Protein AF-A0A2D7BTD5-F1 (afdb_monomer_lite)

Radius of gyration: 12.75 Å; chains: 1; bounding box: 32×29×32 Å

Secondary structure (DSSP, 8-state):
-----SSEEEEEETTEEEEEE--S-TTTTT--S-EEEEEEESS-TTSEEEEEEE-GGGSSTT-EEEEE-TT-S-GGGEEEEE-TTSTT--EEE--

Sequence (95 aa):
MDDISADFTVSRGDGVTRFKSNFQNPQEQKIYTNVAIYVTDSKNPSQLLERIELPLADIGWNRTVEVQTPNIEDLTQCGLLCRESNTDLTFDYAE

Structure (mmCIF, N/CA/C/O backbone):
data_AF-A0A2D7BTD5-F1
#
_entry.id   AF-A0A2D7BTD5-F1
#
loop_
_atom_site.group_PDB
_atom_site.id
_atom_site.type_symbol
_atom_site.label_atom_id
_atom_site.label_alt_id
_atom_site.label_comp_id
_atom_site.label_asym_id
_atom_site.label_entity_id
_atom_site.label_seq_id
_atom_site.pdbx_PDB_ins_code
_atom_site.Cartn_x
_atom_site.Cartn_y
_atom_site.Cartn_z
_atom_site.occupancy
_atom_site.B_iso_or_equiv
_atom_site.auth_seq_id
_atom_site.auth_comp_id
_atom_site.auth_asym_id
_atom_site.auth_atom_id
_atom_site.pdbx_PDB_model_num
ATOM 1 N N . MET A 1 1 ? -0.649 21.126 -12.247 1.00 41.97 1 MET A N 1
ATOM 2 C CA . MET A 1 1 ? -0.185 19.753 -12.505 1.00 41.97 1 MET A CA 1
ATOM 3 C C . MET A 1 1 ? 0.189 19.268 -11.133 1.00 41.97 1 MET A C 1
ATOM 5 O O . MET A 1 1 ? 1.233 19.677 -10.649 1.00 41.97 1 MET A O 1
ATOM 9 N N . ASP A 1 2 ? -0.756 18.643 -10.438 1.00 45.53 2 ASP A N 1
ATOM 10 C CA . ASP A 1 2 ? -0.523 18.167 -9.079 1.00 45.53 2 ASP A CA 1
ATOM 11 C C . ASP A 1 2 ? 0.616 17.154 -9.132 1.00 45.53 2 ASP A C 1
ATOM 13 O O . ASP A 1 2 ? 0.521 16.136 -9.824 1.00 45.53 2 ASP A O 1
ATOM 17 N N . ASP A 1 3 ? 1.733 17.503 -8.497 1.00 51.47 3 ASP A N 1
ATOM 18 C CA . ASP A 1 3 ? 2.804 16.559 -8.217 1.00 51.47 3 ASP A CA 1
ATOM 19 C C . ASP A 1 3 ? 2.183 15.468 -7.350 1.00 51.47 3 ASP A C 1
ATOM 21 O O . ASP A 1 3 ? 1.841 15.705 -6.191 1.00 51.47 3 ASP A O 1
ATOM 25 N N . ILE A 1 4 ? 1.986 14.282 -7.924 1.00 59.97 4 ILE A N 1
ATOM 26 C CA . ILE A 1 4 ? 1.580 13.122 -7.140 1.00 59.97 4 ILE A CA 1
ATOM 27 C C . ILE A 1 4 ? 2.782 12.776 -6.264 1.00 59.97 4 ILE A C 1
ATOM 29 O O . ILE A 1 4 ? 3.731 12.144 -6.722 1.00 59.97 4 ILE A O 1
ATOM 33 N N . SER A 1 5 ? 2.772 13.256 -5.021 1.00 76.50 5 SER A N 1
ATOM 34 C CA . SER A 1 5 ? 3.898 13.106 -4.098 1.00 76.50 5 SER A CA 1
ATOM 35 C C . SER A 1 5 ? 3.958 11.731 -3.437 1.00 76.50 5 SER A C 1
ATOM 37 O O . SER A 1 5 ? 4.941 11.440 -2.764 1.00 76.50 5 SER A O 1
ATOM 39 N N . ALA A 1 6 ? 2.909 10.915 -3.584 1.00 89.06 6 ALA A N 1
ATOM 40 C CA . ALA A 1 6 ? 2.812 9.606 -2.953 1.00 89.06 6 ALA A CA 1
ATOM 41 C C . ALA A 1 6 ? 3.210 8.458 -3.889 1.00 89.06 6 ALA A C 1
ATOM 43 O O . ALA A 1 6 ? 2.879 8.474 -5.075 1.00 89.06 6 ALA A O 1
ATOM 44 N N . ASP A 1 7 ? 3.830 7.413 -3.340 1.00 91.56 7 ASP A N 1
ATOM 45 C CA . ASP A 1 7 ? 4.249 6.214 -4.080 1.00 91.56 7 ASP A CA 1
ATOM 46 C C . ASP A 1 7 ? 3.065 5.429 -4.642 1.00 91.56 7 ASP A C 1
ATOM 48 O O . ASP A 1 7 ? 3.135 4.881 -5.748 1.00 91.56 7 ASP A O 1
ATOM 52 N N . PHE A 1 8 ? 1.967 5.389 -3.888 1.00 92.31 8 PHE A N 1
ATOM 53 C CA . PHE A 1 8 ? 0.726 4.752 -4.297 1.00 92.31 8 PHE A CA 1
ATOM 54 C C . PHE A 1 8 ? -0.457 5.706 -4.180 1.00 92.31 8 PHE A C 1
ATOM 56 O O . PHE A 1 8 ? -0.640 6.376 -3.166 1.00 92.31 8 PHE A O 1
ATOM 63 N N . THR A 1 9 ? -1.316 5.688 -5.195 1.00 93.25 9 THR A N 1
ATOM 64 C CA . THR A 1 9 ? -2.659 6.259 -5.115 1.00 93.25 9 THR A CA 1
ATOM 65 C C . THR A 1 9 ? -3.655 5.145 -4.825 1.00 93.25 9 THR A C 1
ATOM 67 O O . THR A 1 9 ? -3.723 4.152 -5.556 1.00 93.25 9 THR A O 1
ATOM 70 N N . VAL A 1 10 ? -4.434 5.315 -3.765 1.00 91.62 10 VAL A N 1
ATOM 71 C CA . VAL A 1 10 ? -5.465 4.384 -3.318 1.00 91.62 10 VAL A CA 1
ATOM 72 C C . VAL A 1 10 ? -6.828 4.931 -3.724 1.00 91.62 10 VAL A C 1
ATOM 74 O O . VAL A 1 10 ? -7.133 6.094 -3.482 1.00 91.62 10 VAL A O 1
ATOM 77 N N . SER A 1 11 ? -7.658 4.098 -4.342 1.00 90.25 11 SER A N 1
ATOM 78 C CA . SER A 1 11 ? -9.055 4.432 -4.652 1.00 90.25 11 SER A CA 1
ATOM 79 C C . SER A 1 11 ? -9.960 3.243 -4.354 1.00 90.25 11 SER A C 1
ATOM 81 O O . SER A 1 11 ? -9.517 2.089 -4.373 1.00 90.25 11 SER A O 1
ATOM 83 N N . ARG A 1 12 ? -11.237 3.505 -4.068 1.00 84.38 12 ARG A N 1
ATOM 84 C CA . ARG A 1 12 ? -12.237 2.463 -3.819 1.00 84.38 12 ARG A CA 1
ATOM 85 C C . ARG A 1 12 ? -13.458 2.693 -4.698 1.00 84.38 12 ARG A C 1
ATOM 87 O O . ARG A 1 12 ? -13.974 3.797 -4.772 1.00 84.38 12 ARG A O 1
ATOM 94 N N . GLY A 1 13 ? -13.941 1.630 -5.331 1.00 80.50 13 GLY A N 1
ATOM 95 C CA . GLY A 1 13 ? -15.200 1.637 -6.072 1.00 80.50 13 GLY A CA 1
ATOM 96 C C . GLY A 1 13 ? -15.752 0.223 -6.172 1.00 80.50 13 GLY A C 1
ATOM 97 O O . GLY A 1 13 ? -14.977 -0.723 -6.299 1.00 80.50 13 GLY A O 1
ATOM 98 N N . ASP A 1 14 ? -17.073 0.073 -6.068 1.00 80.44 14 ASP A N 1
ATOM 99 C CA . ASP A 1 14 ? -17.775 -1.216 -6.192 1.00 80.44 14 ASP A CA 1
ATOM 100 C C . ASP A 1 14 ? -17.267 -2.317 -5.235 1.00 80.44 14 ASP A C 1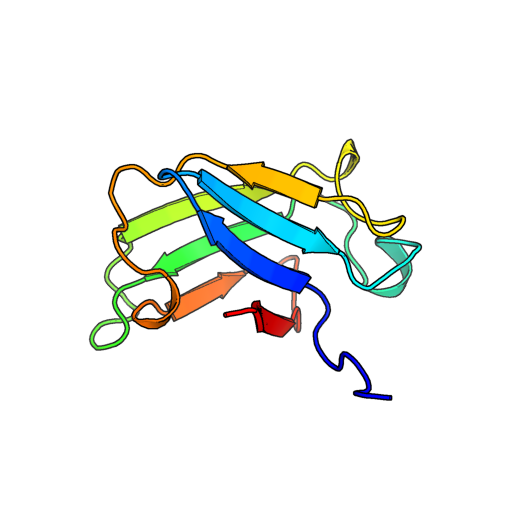
ATOM 102 O O . ASP A 1 14 ? -17.239 -3.498 -5.570 1.00 80.44 14 ASP A O 1
ATOM 106 N N . GLY A 1 15 ? -16.824 -1.931 -4.031 1.00 77.31 15 GLY A N 1
ATOM 107 C CA . GLY A 1 15 ? -16.281 -2.863 -3.031 1.00 77.31 15 GLY A CA 1
ATOM 108 C C . GLY A 1 15 ? -14.860 -3.364 -3.320 1.00 77.31 15 GLY A C 1
ATOM 109 O O . GLY A 1 15 ? -14.350 -4.210 -2.588 1.00 77.31 15 GLY A O 1
ATOM 110 N N . VAL A 1 16 ? -14.205 -2.830 -4.353 1.00 87.19 16 VAL A N 1
ATOM 111 C CA . VAL A 1 16 ? -12.826 -3.154 -4.724 1.00 87.19 16 VAL A CA 1
ATOM 112 C C . VAL A 1 16 ? -11.914 -1.988 -4.360 1.00 87.19 16 VAL A C 1
ATOM 114 O O . VAL A 1 16 ? -12.196 -0.832 -4.684 1.00 87.19 16 VAL A O 1
ATOM 117 N N . THR A 1 17 ? -10.803 -2.288 -3.690 1.00 89.88 17 THR A N 1
ATOM 118 C CA . THR A 1 17 ? -9.726 -1.326 -3.450 1.00 89.88 17 THR A CA 1
ATOM 119 C C . THR A 1 17 ? -8.685 -1.445 -4.550 1.00 89.88 17 THR A C 1
ATOM 121 O O . THR A 1 17 ? -8.264 -2.544 -4.902 1.00 89.88 17 THR A O 1
ATOM 124 N N . ARG A 1 18 ? -8.238 -0.309 -5.075 1.00 92.81 18 ARG A N 1
ATOM 125 C CA . ARG A 1 18 ? -7.234 -0.226 -6.130 1.00 92.81 18 ARG A CA 1
ATOM 126 C C . ARG A 1 18 ? -6.014 0.523 -5.624 1.00 92.81 18 ARG A C 1
ATOM 128 O O . ARG A 1 18 ? -6.140 1.661 -5.182 1.00 92.81 18 ARG A O 1
ATOM 135 N N . PHE A 1 19 ? -4.849 -0.101 -5.741 1.00 93.62 19 PHE A N 1
ATOM 136 C CA . PHE A 1 19 ? -3.549 0.504 -5.465 1.00 93.62 19 PHE A CA 1
ATOM 137 C C . PHE A 1 19 ? -2.848 0.768 -6.791 1.00 93.62 19 PHE A C 1
ATOM 139 O O . PHE A 1 19 ? -2.381 -0.162 -7.448 1.00 93.62 19 PHE A O 1
ATOM 146 N N . LYS A 1 20 ? -2.793 2.030 -7.209 1.00 94.94 20 LYS A N 1
ATOM 147 C CA . LYS A 1 20 ? -2.049 2.457 -8.394 1.00 94.94 20 LYS A CA 1
ATOM 148 C C . LYS A 1 20 ? -0.644 2.874 -7.981 1.00 94.94 20 LYS A C 1
ATOM 150 O O . LYS A 1 20 ? -0.500 3.759 -7.147 1.00 94.94 20 LYS A O 1
ATOM 155 N N . SER A 1 21 ? 0.381 2.274 -8.576 1.00 94.06 21 SER A N 1
ATOM 156 C CA . SER A 1 21 ? 1.758 2.754 -8.425 1.00 94.06 21 SER A CA 1
ATOM 157 C C . SER A 1 21 ? 1.935 4.087 -9.154 1.00 94.06 21 SER A C 1
ATOM 159 O O . SER A 1 21 ? 1.508 4.220 -10.297 1.00 94.06 21 SER A O 1
ATOM 161 N N . ASN A 1 22 ? 2.605 5.051 -8.530 1.00 93.62 22 ASN A N 1
ATOM 162 C CA . ASN A 1 22 ? 2.968 6.334 -9.147 1.00 93.62 22 ASN A CA 1
ATOM 163 C C . ASN A 1 22 ? 4.447 6.389 -9.563 1.00 93.62 22 ASN A C 1
ATOM 165 O O . ASN A 1 22 ? 4.979 7.441 -9.903 1.00 93.62 22 ASN A O 1
ATOM 169 N N . PHE A 1 23 ? 5.110 5.234 -9.561 1.00 91.62 23 PHE A N 1
ATOM 170 C CA . PHE A 1 23 ? 6.502 5.050 -9.953 1.00 91.62 23 PHE A CA 1
ATOM 171 C C . PHE A 1 23 ? 6.623 4.044 -11.107 1.00 91.62 23 PHE A C 1
ATOM 173 O O . PHE A 1 23 ? 5.764 3.179 -11.315 1.00 91.62 23 PHE A O 1
ATOM 180 N N . GLN A 1 24 ? 7.718 4.146 -11.867 1.00 92.81 24 GLN A N 1
ATOM 181 C CA . GLN A 1 24 ? 8.010 3.230 -12.973 1.00 92.81 24 GLN A CA 1
ATOM 182 C C . GLN A 1 24 ? 8.676 1.948 -12.486 1.00 92.81 24 GLN A C 1
ATOM 184 O O . GLN A 1 24 ? 8.222 0.858 -12.818 1.00 92.81 24 GLN A O 1
ATOM 189 N N . ASN A 1 25 ? 9.738 2.061 -11.694 1.00 91.75 25 ASN A N 1
ATOM 190 C CA . ASN A 1 25 ? 10.507 0.906 -11.263 1.00 91.75 25 ASN A CA 1
ATOM 191 C C . ASN A 1 25 ? 10.360 0.705 -9.745 1.00 91.75 25 ASN A C 1
ATOM 193 O O . ASN A 1 25 ? 10.779 1.577 -8.986 1.00 91.75 25 ASN A O 1
ATOM 197 N N . PRO A 1 26 ? 9.828 -0.440 -9.274 1.00 90.88 26 PRO A N 1
ATOM 198 C CA . PRO A 1 26 ? 9.726 -0.737 -7.842 1.00 90.88 26 PRO A CA 1
ATOM 199 C C . PRO A 1 26 ? 11.060 -0.622 -7.091 1.00 90.88 26 PRO A C 1
ATOM 201 O O . PRO A 1 26 ? 11.086 -0.243 -5.923 1.00 90.88 26 PRO A O 1
ATOM 204 N N . GLN A 1 27 ? 12.184 -0.887 -7.763 1.00 89.88 27 GLN A N 1
ATOM 205 C CA . GLN A 1 27 ? 13.512 -0.819 -7.152 1.00 89.88 27 GLN A CA 1
ATOM 206 C C . GLN A 1 27 ? 13.959 0.615 -6.836 1.00 89.88 27 GLN A C 1
ATOM 208 O O . GLN A 1 27 ? 14.718 0.808 -5.888 1.00 89.88 27 GLN A O 1
ATOM 213 N N . GLU A 1 28 ? 13.470 1.621 -7.571 1.00 87.94 28 GLU A N 1
ATOM 214 C CA . GLU A 1 28 ? 13.728 3.038 -7.257 1.00 87.94 28 GLU A CA 1
ATOM 215 C C . GLU A 1 28 ? 13.101 3.417 -5.911 1.00 87.94 28 GLU A C 1
ATOM 217 O O . GLU A 1 28 ? 13.700 4.165 -5.143 1.00 87.94 28 GLU A O 1
ATOM 222 N N . GLN A 1 29 ? 11.967 2.789 -5.584 1.00 86.75 29 GLN A N 1
ATOM 223 C CA . GLN A 1 29 ? 11.291 2.896 -4.289 1.00 86.75 29 GLN A CA 1
ATOM 224 C C . GLN A 1 29 ? 11.754 1.847 -3.271 1.00 86.75 29 GLN A C 1
ATOM 226 O O . GLN A 1 29 ? 11.111 1.631 -2.248 1.00 86.75 29 GLN A O 1
ATOM 231 N N . LYS A 1 30 ? 12.877 1.165 -3.541 1.00 88.44 30 LYS A N 1
ATOM 232 C CA . LYS A 1 30 ? 13.445 0.109 -2.684 1.00 88.44 30 LYS A CA 1
ATOM 233 C C . LYS A 1 30 ? 12.467 -1.040 -2.390 1.00 88.44 30 LYS A C 1
ATOM 235 O O . LYS A 1 30 ? 12.586 -1.716 -1.370 1.00 88.44 30 LYS A O 1
ATOM 240 N N . ILE A 1 31 ? 11.531 -1.305 -3.299 1.00 89.50 31 ILE A N 1
ATOM 241 C CA . ILE A 1 31 ? 10.591 -2.417 -3.194 1.00 89.50 31 ILE A CA 1
ATOM 242 C C . ILE A 1 31 ? 11.186 -3.632 -3.912 1.00 89.50 31 ILE A C 1
ATOM 244 O O . ILE A 1 31 ? 11.198 -3.716 -5.139 1.00 89.50 31 ILE A O 1
ATOM 248 N N . TYR A 1 32 ? 11.689 -4.586 -3.128 1.00 89.06 32 TYR A N 1
ATOM 249 C CA . TYR A 1 32 ? 12.339 -5.808 -3.633 1.00 89.06 32 TYR A CA 1
ATOM 250 C C . TYR A 1 32 ? 11.521 -7.079 -3.400 1.00 89.06 32 TYR A C 1
ATOM 252 O O . TYR A 1 32 ? 11.920 -8.165 -3.818 1.00 89.06 32 TYR A O 1
ATOM 260 N N . THR A 1 33 ? 10.392 -6.961 -2.703 1.00 91.19 33 THR A N 1
ATOM 261 C CA . THR A 1 33 ? 9.491 -8.069 -2.371 1.00 91.19 33 THR A CA 1
ATOM 262 C C . THR A 1 33 ? 8.044 -7.590 -2.446 1.00 91.19 33 THR A C 1
ATOM 264 O O . THR A 1 33 ? 7.796 -6.409 -2.694 1.00 91.19 33 THR A O 1
ATOM 267 N N . ASN A 1 34 ? 7.087 -8.496 -2.247 1.00 92.00 34 ASN A N 1
ATOM 268 C CA . ASN A 1 34 ? 5.679 -8.125 -2.148 1.00 92.00 34 ASN A CA 1
ATOM 269 C C . ASN A 1 34 ? 5.475 -7.046 -1.075 1.00 92.00 34 ASN A C 1
ATOM 271 O O . ASN A 1 34 ? 6.090 -7.085 -0.005 1.00 92.00 34 ASN A O 1
ATOM 275 N N . VAL A 1 35 ? 4.584 -6.095 -1.344 1.00 91.06 35 VAL A N 1
ATOM 276 C CA . VAL A 1 35 ? 4.224 -5.060 -0.375 1.00 91.06 35 VAL A CA 1
ATOM 277 C C . VAL A 1 35 ? 3.116 -5.596 0.513 1.00 91.06 35 VAL A C 1
ATOM 279 O O . VAL A 1 35 ? 1.972 -5.719 0.086 1.00 91.06 35 VAL A O 1
ATOM 282 N N . ALA A 1 36 ? 3.460 -5.930 1.754 1.00 91.25 36 ALA A N 1
ATOM 283 C CA . ALA A 1 36 ? 2.477 -6.258 2.775 1.00 91.25 36 ALA A CA 1
ATOM 284 C C . ALA A 1 36 ? 2.030 -4.975 3.485 1.00 91.25 36 ALA A C 1
ATOM 286 O O . ALA A 1 36 ? 2.847 -4.307 4.125 1.00 91.25 36 ALA A O 1
ATOM 287 N N . ILE A 1 37 ? 0.738 -4.672 3.373 1.00 91.38 37 ILE A N 1
ATOM 288 C CA . ILE A 1 37 ? 0.072 -3.532 4.000 1.00 91.38 37 ILE A CA 1
ATOM 289 C C . ILE A 1 37 ? -0.848 -4.071 5.094 1.00 91.38 37 ILE A C 1
ATOM 291 O O . ILE A 1 37 ? -1.710 -4.918 4.855 1.00 91.38 37 ILE A O 1
ATOM 295 N N . TYR A 1 38 ? -0.658 -3.580 6.307 1.00 91.25 38 TYR A N 1
ATOM 296 C CA . TYR A 1 38 ? -1.490 -3.850 7.464 1.00 91.25 38 TYR A CA 1
ATOM 297 C C . TYR A 1 38 ? -2.464 -2.692 7.631 1.00 91.25 38 TYR A C 1
ATOM 299 O O . TYR A 1 38 ? -2.050 -1.559 7.881 1.00 91.25 38 TYR A O 1
ATOM 307 N N . VAL A 1 39 ? -3.749 -2.988 7.480 1.00 90.88 39 VAL A N 1
ATOM 308 C CA . VAL A 1 39 ? -4.833 -2.039 7.712 1.00 90.88 39 VAL A CA 1
ATOM 309 C C . VAL A 1 39 ? -5.200 -2.113 9.186 1.00 90.88 39 VAL A C 1
ATOM 311 O O . VAL A 1 39 ? -5.584 -3.177 9.678 1.00 90.88 39 VAL A O 1
ATOM 314 N N . THR A 1 40 ? -5.051 -1.006 9.902 1.00 92.19 40 THR A N 1
ATOM 315 C CA . THR A 1 40 ? -5.291 -0.920 11.346 1.00 92.19 40 THR A CA 1
ATOM 316 C C . THR A 1 40 ? -6.383 0.086 11.675 1.00 92.19 40 THR A C 1
ATOM 318 O O . THR A 1 40 ? -6.709 0.965 10.875 1.00 92.19 40 THR A O 1
ATOM 321 N N . ASP A 1 41 ? -6.968 -0.039 12.864 1.00 89.25 41 ASP A N 1
ATOM 322 C CA . ASP A 1 41 ? -7.894 0.971 13.371 1.00 89.25 41 ASP A CA 1
ATOM 323 C C . ASP A 1 41 ? -7.143 2.295 13.613 1.00 89.25 41 ASP A C 1
ATOM 325 O O . ASP A 1 41 ? -6.086 2.321 14.248 1.00 89.25 41 ASP A O 1
ATOM 329 N N . SER A 1 42 ? -7.682 3.410 13.111 1.00 87.06 42 SER A N 1
ATOM 330 C CA . SER A 1 42 ? -7.035 4.728 13.222 1.00 87.06 42 SER A CA 1
ATOM 331 C C . SER A 1 42 ? -6.930 5.245 14.660 1.00 87.06 42 SER A C 1
ATOM 333 O O . SER A 1 42 ? -6.058 6.062 14.957 1.00 87.06 42 SER A O 1
ATOM 335 N N . LYS A 1 43 ? -7.789 4.775 15.570 1.00 89.25 43 LYS A N 1
ATOM 336 C CA . LYS A 1 43 ? -7.769 5.122 16.999 1.00 89.25 43 LYS A CA 1
ATOM 337 C C . LYS A 1 43 ? -6.971 4.110 17.818 1.00 89.25 43 LYS A C 1
ATOM 339 O O . LYS A 1 43 ? -6.503 4.448 18.905 1.00 89.25 43 LYS A O 1
ATOM 344 N N . ASN A 1 44 ? -6.808 2.888 17.315 1.00 87.94 44 ASN A N 1
ATOM 345 C CA . ASN A 1 44 ? -6.047 1.822 17.950 1.00 87.94 44 ASN A CA 1
ATOM 346 C C . ASN A 1 44 ? -5.136 1.097 16.937 1.00 87.94 44 ASN A C 1
ATOM 348 O O . ASN A 1 44 ? -5.502 0.036 16.430 1.00 87.94 44 ASN A O 1
ATOM 352 N N . PRO A 1 45 ? -3.906 1.587 16.698 1.00 85.31 45 PRO A N 1
ATOM 353 C CA . PRO A 1 45 ? -2.997 1.002 15.708 1.00 85.31 45 PRO A CA 1
ATOM 354 C C . PRO A 1 45 ? -2.530 -0.425 16.050 1.00 85.31 45 PRO A C 1
ATOM 356 O O . PRO A 1 45 ? -1.971 -1.105 15.193 1.00 85.31 45 PRO A O 1
ATOM 359 N N . SER A 1 46 ? -2.760 -0.899 17.280 1.00 89.19 46 SER A N 1
ATOM 360 C CA . SER A 1 46 ? -2.503 -2.291 17.680 1.00 89.19 46 SER A CA 1
ATOM 361 C C . SER A 1 46 ? -3.599 -3.256 17.218 1.00 89.19 46 SER A C 1
ATOM 363 O O . SER A 1 46 ? -3.414 -4.472 17.273 1.00 89.19 46 SER A O 1
ATOM 365 N N . GLN A 1 47 ? -4.754 -2.740 16.794 1.00 91.38 47 GLN A N 1
ATOM 366 C CA . GLN A 1 47 ? -5.845 -3.532 16.249 1.00 91.38 47 GLN A CA 1
ATOM 367 C C . GLN A 1 47 ? -5.676 -3.661 14.735 1.00 91.38 47 GLN A C 1
ATOM 369 O O . GLN A 1 47 ? -5.913 -2.717 13.984 1.00 91.38 47 GLN A O 1
ATOM 374 N N . LEU A 1 48 ? -5.287 -4.857 14.295 1.00 91.56 48 LEU A N 1
ATOM 375 C CA . LEU A 1 48 ? -5.256 -5.220 12.883 1.00 91.56 48 LEU A CA 1
ATOM 376 C C . LEU A 1 48 ? -6.680 -5.516 12.398 1.00 91.56 48 LEU A C 1
ATOM 378 O O . LEU A 1 48 ? -7.348 -6.389 12.951 1.00 91.56 48 LEU A O 1
ATOM 382 N N . LEU A 1 49 ? -7.122 -4.803 11.366 1.00 91.25 49 LEU A N 1
ATOM 383 C CA . LEU A 1 49 ? -8.415 -5.011 10.717 1.00 91.25 49 LEU A CA 1
ATOM 384 C C . LEU A 1 49 ? -8.281 -5.979 9.542 1.00 91.25 49 LEU A C 1
ATOM 386 O O . LEU A 1 49 ? -9.047 -6.931 9.426 1.00 91.25 49 LEU A O 1
ATOM 390 N N . GLU A 1 50 ? -7.280 -5.761 8.687 1.00 90.50 50 GLU A N 1
ATOM 391 C CA . GLU A 1 50 ? -7.062 -6.570 7.490 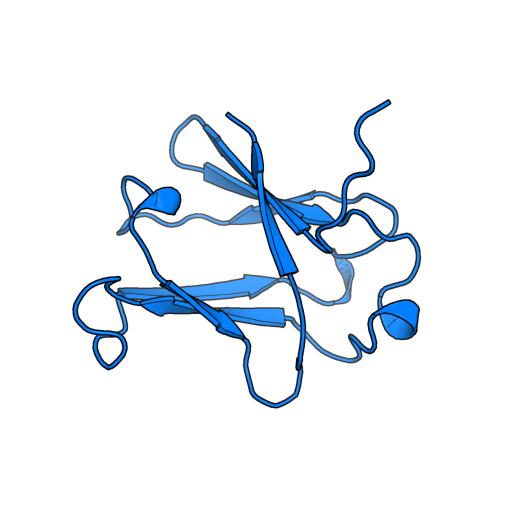1.00 90.50 50 GLU A CA 1
ATOM 392 C C . GLU A 1 50 ? -5.589 -6.532 7.062 1.00 90.50 50 GLU A C 1
ATOM 394 O O . GLU A 1 50 ? -4.852 -5.595 7.374 1.00 90.50 50 GLU A O 1
ATOM 399 N N . ARG A 1 51 ? -5.141 -7.560 6.336 1.00 91.44 51 ARG A N 1
ATOM 400 C CA . ARG A 1 51 ? -3.826 -7.577 5.687 1.00 91.44 51 ARG A CA 1
ATOM 401 C C . ARG A 1 51 ? -4.019 -7.651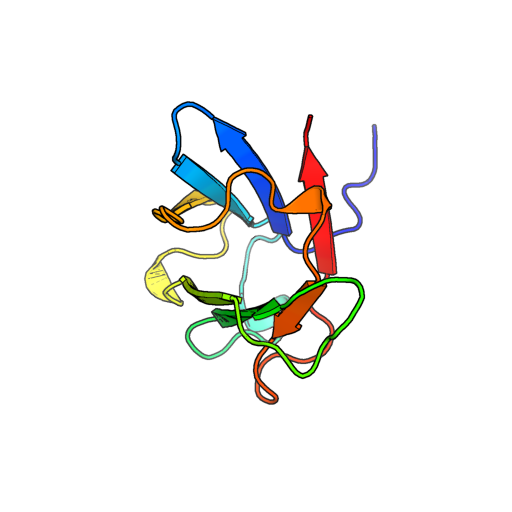 4.180 1.00 91.44 51 ARG A C 1
ATOM 403 O O . ARG A 1 51 ? -4.639 -8.583 3.681 1.00 91.44 51 ARG A O 1
ATOM 410 N N . ILE A 1 52 ? -3.414 -6.705 3.479 1.00 91.19 52 ILE A N 1
ATOM 411 C CA . ILE A 1 52 ? -3.373 -6.624 2.024 1.00 91.19 52 ILE A CA 1
ATOM 412 C C . ILE A 1 52 ? -1.958 -6.983 1.572 1.00 91.19 52 ILE A C 1
ATOM 414 O O . ILE A 1 52 ? -0.972 -6.613 2.212 1.00 91.19 52 ILE A O 1
ATOM 418 N N . GLU A 1 53 ? -1.843 -7.711 0.468 1.00 92.25 53 GLU A N 1
ATOM 419 C CA . GLU A 1 53 ? -0.555 -8.025 -0.142 1.00 92.25 53 GLU A CA 1
ATOM 420 C C . GLU A 1 53 ? -0.575 -7.623 -1.613 1.00 92.25 53 GLU A C 1
ATOM 422 O O . GLU A 1 53 ? -1.409 -8.104 -2.376 1.00 92.25 53 GLU A O 1
ATOM 427 N N . LEU A 1 54 ? 0.336 -6.728 -1.998 1.00 92.81 54 LEU A N 1
ATOM 428 C CA . LEU A 1 54 ? 0.546 -6.330 -3.385 1.00 92.81 54 LEU A CA 1
ATOM 429 C C . LEU A 1 54 ? 1.724 -7.138 -3.947 1.00 92.81 54 LEU A C 1
ATOM 431 O O . LEU A 1 54 ? 2.854 -6.972 -3.466 1.00 92.81 54 LEU A O 1
ATOM 435 N N . PRO A 1 55 ? 1.502 -8.018 -4.937 1.00 93.31 55 PRO A N 1
ATOM 436 C CA . PRO A 1 55 ? 2.580 -8.798 -5.527 1.00 93.31 55 PRO A CA 1
ATOM 437 C C . PRO A 1 55 ? 3.608 -7.899 -6.220 1.00 93.31 55 PRO A C 1
ATOM 439 O O . PRO A 1 55 ? 3.241 -7.001 -6.976 1.00 93.31 55 PRO A O 1
ATOM 442 N N . LEU A 1 56 ? 4.904 -8.177 -6.035 1.00 91.88 56 LEU A N 1
ATOM 443 C CA . LEU A 1 56 ? 5.977 -7.415 -6.695 1.00 91.88 56 LEU A CA 1
ATOM 444 C C . LEU A 1 56 ? 5.837 -7.409 -8.229 1.00 91.88 56 LEU A C 1
ATOM 446 O O . LEU A 1 56 ? 6.194 -6.436 -8.885 1.00 91.88 56 LEU A O 1
ATOM 450 N N . ALA A 1 57 ? 5.315 -8.495 -8.802 1.00 9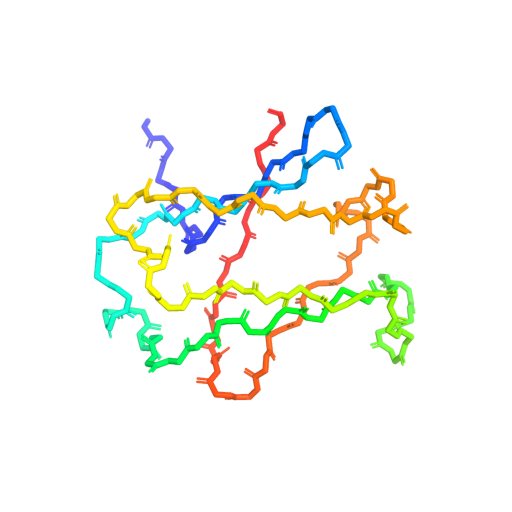3.19 57 ALA A N 1
ATOM 451 C CA . ALA A 1 57 ? 5.110 -8.629 -10.243 1.00 93.19 57 ALA A CA 1
ATOM 452 C C . ALA A 1 57 ? 4.051 -7.661 -10.811 1.00 93.19 57 ALA A C 1
ATOM 454 O O . ALA A 1 57 ? 4.063 -7.374 -12.013 1.00 93.19 57 ALA A O 1
ATOM 455 N N . ASP A 1 58 ? 3.168 -7.143 -9.953 1.00 94.38 58 ASP A N 1
ATOM 456 C CA . ASP A 1 58 ? 1.993 -6.365 -10.348 1.00 94.38 58 ASP A CA 1
ATOM 457 C C . ASP A 1 58 ? 2.107 -4.872 -9.990 1.00 94.38 58 ASP A C 1
ATOM 459 O O . ASP A 1 58 ? 1.244 -4.082 -10.371 1.00 94.38 58 ASP A O 1
ATOM 463 N N . ILE A 1 59 ? 3.190 -4.464 -9.320 1.00 92.44 59 ILE A N 1
ATOM 464 C CA . ILE A 1 59 ? 3.473 -3.070 -8.940 1.00 92.44 59 ILE A CA 1
ATOM 465 C C . ILE A 1 59 ? 4.541 -2.430 -9.837 1.00 92.44 59 ILE A C 1
ATOM 467 O O . ILE A 1 59 ? 5.366 -3.113 -10.441 1.00 92.44 59 ILE A O 1
ATOM 471 N N . GLY A 1 60 ? 4.551 -1.098 -9.894 1.00 92.50 60 GLY A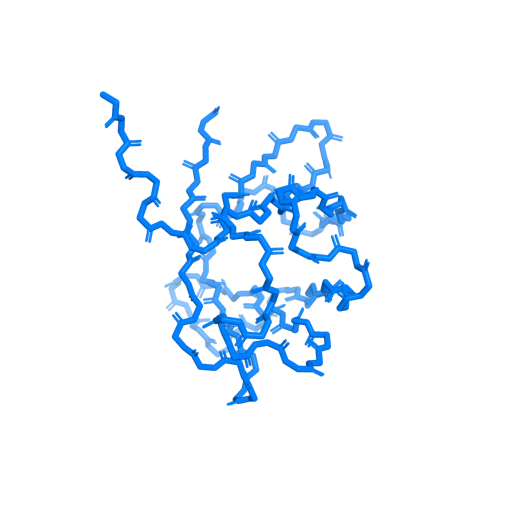 N 1
ATOM 472 C CA . GLY A 1 60 ? 5.400 -0.324 -10.803 1.00 92.50 60 GLY A CA 1
ATOM 473 C C . GLY A 1 60 ? 4.767 -0.126 -12.178 1.00 92.50 60 GLY A C 1
ATOM 474 O O . GLY A 1 60 ? 3.645 -0.553 -12.433 1.00 92.50 60 GLY A O 1
ATOM 475 N N . TRP A 1 61 ? 5.474 0.557 -13.075 1.00 93.62 61 TRP A N 1
ATOM 476 C CA . TRP A 1 61 ? 5.035 0.899 -14.435 1.00 93.62 61 TRP A CA 1
ATOM 477 C C . TRP A 1 61 ? 3.636 1.527 -14.493 1.00 93.62 61 TRP A C 1
ATOM 479 O O . TRP A 1 61 ? 2.867 1.268 -15.419 1.00 93.62 61 TRP A O 1
ATOM 489 N N . ASN A 1 62 ? 3.289 2.331 -13.484 1.00 91.88 62 ASN A N 1
ATOM 490 C CA . ASN A 1 62 ? 1.952 2.897 -13.286 1.00 91.88 62 ASN A CA 1
ATOM 491 C C . ASN A 1 62 ? 0.802 1.872 -13.261 1.00 91.88 62 ASN A C 1
ATOM 493 O O . ASN A 1 62 ? -0.342 2.214 -13.575 1.00 91.88 62 ASN A O 1
ATOM 497 N N . ARG A 1 63 ? 1.094 0.610 -12.931 1.00 93.94 63 ARG A N 1
ATOM 498 C CA . ARG A 1 63 ? 0.093 -0.453 -12.840 1.00 93.94 63 ARG A CA 1
ATOM 499 C C . ARG A 1 63 ? -0.811 -0.253 -11.635 1.00 93.94 63 ARG A C 1
ATOM 501 O O . ARG A 1 63 ? -0.471 0.429 -10.667 1.00 93.94 63 ARG A O 1
ATOM 508 N N . THR A 1 64 ? -1.977 -0.878 -11.720 1.00 95.19 64 THR A N 1
ATOM 509 C CA . THR A 1 64 ? -2.978 -0.896 -10.664 1.00 95.19 64 THR A CA 1
ATOM 510 C C . THR A 1 64 ? -3.191 -2.325 -10.205 1.00 95.19 64 THR A C 1
ATOM 512 O O . THR A 1 64 ? -3.465 -3.202 -11.022 1.00 95.19 64 THR A O 1
ATOM 515 N N . VAL A 1 65 ? -3.086 -2.537 -8.898 1.00 94.75 65 VAL A N 1
ATOM 516 C CA . VAL A 1 65 ? -3.421 -3.800 -8.244 1.00 94.75 65 VAL A CA 1
ATOM 517 C C . VAL A 1 65 ? -4.801 -3.654 -7.621 1.00 94.75 65 VAL A C 1
ATOM 519 O O . VAL A 1 65 ? -5.035 -2.739 -6.830 1.00 94.75 65 VAL A O 1
ATOM 522 N N . GLU A 1 66 ? -5.716 -4.545 -7.985 1.00 93.25 66 GLU A N 1
ATOM 523 C CA . GLU A 1 66 ? -7.042 -4.620 -7.379 1.00 93.25 66 GLU A CA 1
ATOM 524 C C . GLU A 1 66 ? -7.035 -5.652 -6.255 1.00 93.25 66 GLU A C 1
ATOM 526 O O . GLU A 1 66 ? -6.596 -6.787 -6.437 1.00 93.25 66 GLU A O 1
ATOM 531 N N . VAL A 1 67 ? -7.533 -5.261 -5.087 1.00 90.19 67 VAL A N 1
ATOM 532 C CA . VAL A 1 67 ? -7.639 -6.131 -3.919 1.00 90.19 67 VAL A CA 1
ATOM 533 C C . VAL A 1 67 ? -9.037 -6.035 -3.330 1.00 90.19 67 VAL A C 1
ATOM 535 O O . VAL A 1 67 ? -9.655 -4.968 -3.277 1.00 90.19 67 VAL A O 1
ATOM 538 N N . GLN A 1 68 ? -9.546 -7.177 -2.882 1.00 86.81 68 GLN A N 1
ATOM 539 C CA . GLN A 1 68 ? -10.802 -7.231 -2.150 1.00 86.81 68 GLN A CA 1
ATOM 540 C C . GLN A 1 68 ? -10.520 -6.978 -0.673 1.00 86.81 68 GLN A C 1
ATOM 542 O O . GLN A 1 68 ? -9.693 -7.661 -0.074 1.00 86.81 68 GLN A O 1
ATOM 547 N N . THR A 1 69 ? -11.223 -6.008 -0.102 1.00 83.25 69 THR A N 1
ATOM 548 C CA . THR A 1 69 ? -11.183 -5.673 1.327 1.00 83.25 69 THR A CA 1
ATOM 549 C C . THR A 1 69 ? -12.608 -5.748 1.876 1.00 83.25 69 THR A C 1
ATOM 551 O O . THR A 1 69 ? -13.273 -4.724 2.074 1.00 83.25 69 THR A O 1
ATOM 554 N N . PRO A 1 70 ? -13.156 -6.971 2.019 1.00 80.62 70 PRO A N 1
ATOM 555 C CA . PRO A 1 70 ? -14.559 -7.173 2.378 1.00 80.62 70 PRO A CA 1
ATOM 556 C C . PRO A 1 70 ? -14.894 -6.671 3.787 1.00 80.62 70 PRO A C 1
ATOM 558 O O . PRO A 1 70 ? -16.061 -6.431 4.076 1.00 80.62 70 PRO A O 1
ATOM 561 N N . ASN A 1 71 ? -13.888 -6.508 4.652 1.00 80.12 71 ASN A N 1
ATOM 562 C CA . ASN A 1 71 ? -14.066 -6.093 6.044 1.00 80.12 71 ASN A CA 1
ATOM 563 C C . ASN A 1 71 ? -13.867 -4.587 6.262 1.00 80.12 71 ASN A C 1
ATOM 565 O O . ASN A 1 71 ? -14.012 -4.112 7.387 1.00 80.12 71 ASN A O 1
ATOM 569 N N . ILE A 1 72 ? -13.524 -3.839 5.211 1.00 82.62 72 ILE A N 1
ATOM 570 C CA . ILE A 1 72 ? -13.249 -2.404 5.286 1.00 82.62 72 ILE A CA 1
ATOM 571 C C . ILE A 1 72 ? -14.250 -1.679 4.401 1.00 82.62 72 ILE A C 1
ATOM 573 O O . ILE A 1 72 ? -14.224 -1.857 3.191 1.00 82.62 72 ILE A O 1
ATOM 577 N N . GLU A 1 73 ? -15.123 -0.852 4.971 1.00 78.88 73 GLU A N 1
ATOM 578 C CA . GLU A 1 73 ? -16.033 -0.017 4.172 1.00 78.88 73 GLU A CA 1
ATOM 579 C C . GLU A 1 73 ? -15.304 1.203 3.594 1.00 78.88 73 GLU A C 1
ATOM 581 O O . GLU A 1 73 ? -15.473 1.524 2.417 1.00 78.88 73 GLU A O 1
ATOM 586 N N . ASP A 1 74 ? -14.431 1.823 4.395 1.00 81.44 74 ASP A N 1
ATOM 587 C CA . ASP A 1 74 ? -13.691 3.037 4.051 1.00 81.44 74 ASP A CA 1
ATOM 588 C C . ASP A 1 74 ? -12.243 2.975 4.577 1.00 81.44 74 ASP A C 1
ATOM 590 O O . ASP A 1 74 ? -11.988 2.989 5.784 1.00 81.44 74 ASP A O 1
ATOM 594 N N . LEU A 1 75 ? -11.277 2.902 3.655 1.00 83.75 75 LEU A N 1
ATOM 595 C CA . LEU A 1 75 ? -9.848 2.855 3.987 1.00 83.75 75 LEU A CA 1
ATOM 596 C C . LEU A 1 75 ? -9.308 4.201 4.472 1.00 83.75 75 LEU A C 1
ATOM 598 O O . LEU A 1 75 ? -8.322 4.209 5.204 1.00 83.75 75 LEU A O 1
ATOM 602 N N . THR A 1 76 ? -9.955 5.320 4.131 1.00 81.50 76 THR A N 1
ATOM 603 C CA . THR A 1 76 ? -9.511 6.658 4.561 1.00 81.50 76 THR A CA 1
ATOM 604 C C . THR A 1 76 ? -9.615 6.837 6.079 1.00 81.50 76 THR A C 1
ATOM 606 O O . THR A 1 76 ? -8.923 7.669 6.663 1.00 81.50 76 THR A O 1
ATOM 609 N N . GLN A 1 77 ? -10.433 6.009 6.738 1.00 84.56 77 GLN A N 1
ATOM 610 C CA . GLN A 1 77 ? -10.597 5.975 8.192 1.00 84.56 77 GLN A CA 1
ATOM 611 C C . GLN A 1 77 ? -9.664 4.979 8.894 1.00 84.56 77 GLN A C 1
ATOM 613 O O . GLN A 1 77 ? -9.734 4.831 10.119 1.00 84.56 77 GLN A O 1
ATOM 618 N N . CYS A 1 78 ? -8.798 4.297 8.144 1.00 87.12 78 CYS A N 1
ATOM 619 C CA . CYS A 1 78 ? -7.879 3.288 8.652 1.00 87.12 78 CYS A CA 1
ATOM 620 C C . CYS A 1 78 ? -6.432 3.802 8.671 1.00 87.12 78 CYS A C 1
ATOM 622 O O . CYS A 1 78 ? -6.040 4.668 7.890 1.00 87.12 78 CYS A O 1
ATOM 624 N N . GLY A 1 79 ? -5.610 3.228 9.548 1.00 87.19 79 GLY A N 1
ATOM 625 C CA . GLY A 1 79 ? -4.159 3.333 9.442 1.00 87.19 79 GLY A CA 1
ATOM 626 C C . GLY A 1 79 ? -3.626 2.342 8.407 1.00 87.19 79 GLY A C 1
ATOM 627 O O . GLY A 1 79 ? -4.082 1.201 8.356 1.00 87.19 79 GLY A O 1
ATOM 628 N N . LEU A 1 80 ? -2.647 2.755 7.599 1.00 87.62 80 LEU A N 1
ATOM 629 C CA . LEU A 1 80 ? -1.904 1.864 6.705 1.00 87.62 80 LEU A CA 1
ATOM 630 C C . LEU A 1 80 ? -0.461 1.759 7.191 1.00 87.62 80 LEU A C 1
ATOM 632 O O . LEU A 1 80 ? 0.268 2.749 7.218 1.00 87.62 80 LEU A O 1
ATOM 636 N N . LEU A 1 81 ? -0.046 0.555 7.572 1.00 87.31 81 LEU A N 1
ATOM 637 C CA . LEU A 1 81 ? 1.329 0.263 7.969 1.00 87.31 81 LEU A CA 1
ATOM 638 C C . LEU A 1 81 ? 1.946 -0.713 6.974 1.00 87.31 81 LEU A C 1
ATOM 640 O O . LEU A 1 81 ? 1.328 -1.710 6.616 1.00 87.31 81 LEU A O 1
ATOM 644 N N . CYS A 1 82 ? 3.181 -0.471 6.552 1.00 85.62 82 CYS A N 1
ATOM 645 C CA . CYS A 1 82 ? 3.922 -1.426 5.734 1.00 85.62 82 CYS A CA 1
ATOM 646 C C . CYS A 1 82 ? 4.798 -2.329 6.603 1.00 85.62 82 CYS A C 1
ATOM 648 O O . CYS A 1 82 ? 5.224 -1.956 7.699 1.00 85.62 82 CYS A O 1
ATOM 650 N N . ARG A 1 83 ? 5.082 -3.538 6.111 1.00 77.69 83 ARG A N 1
ATOM 651 C CA . ARG A 1 83 ? 6.087 -4.412 6.729 1.00 77.69 83 ARG A CA 1
ATOM 652 C C . ARG A 1 83 ? 7.456 -3.724 6.758 1.00 77.69 83 ARG A C 1
ATOM 654 O O . ARG A 1 83 ? 7.797 -2.982 5.850 1.00 77.69 83 ARG A O 1
ATOM 661 N N . GLU A 1 84 ? 8.258 -4.053 7.767 1.00 61.47 84 GLU A N 1
ATOM 662 C CA . GLU A 1 84 ? 9.611 -3.523 8.017 1.00 61.47 84 GLU A CA 1
ATOM 663 C C . GLU A 1 84 ? 10.572 -3.549 6.814 1.00 61.47 84 GLU A C 1
ATOM 665 O O . GLU A 1 84 ? 11.476 -2.728 6.733 1.00 61.47 84 GLU A O 1
ATOM 670 N N . SER A 1 85 ? 10.382 -4.469 5.865 1.00 63.84 85 SER A N 1
ATOM 671 C CA . SER A 1 85 ? 11.166 -4.555 4.627 1.00 63.84 85 SER A CA 1
ATOM 672 C C . SER A 1 85 ? 10.842 -3.447 3.617 1.00 63.84 85 SER A C 1
ATOM 674 O O . SER A 1 85 ? 11.553 -3.295 2.627 1.00 63.84 85 SER A O 1
ATOM 676 N N . ASN A 1 86 ? 9.765 -2.701 3.855 1.00 67.06 86 ASN A N 1
ATOM 677 C CA . ASN A 1 86 ? 9.176 -1.711 2.970 1.00 67.06 86 ASN A CA 1
ATOM 678 C C . ASN A 1 86 ? 9.022 -0.404 3.763 1.00 67.06 86 ASN A C 1
ATOM 680 O O . ASN A 1 86 ? 7.920 -0.014 4.149 1.00 67.06 86 ASN A O 1
ATOM 684 N N . THR A 1 87 ? 10.148 0.229 4.083 1.00 64.94 87 THR A N 1
ATOM 685 C CA . THR A 1 87 ? 10.181 1.501 4.815 1.00 64.94 87 THR A CA 1
ATOM 686 C C . THR A 1 87 ? 9.877 2.677 3.889 1.00 64.94 87 THR A C 1
ATOM 688 O O . THR A 1 87 ? 10.350 2.695 2.755 1.00 64.94 87 THR A O 1
ATOM 691 N N . ASP A 1 88 ? 9.146 3.665 4.409 1.00 75.38 88 ASP A N 1
ATOM 692 C CA . ASP A 1 88 ? 8.897 4.983 3.799 1.00 75.38 88 ASP A CA 1
ATOM 693 C C . ASP A 1 88 ? 7.982 5.019 2.564 1.00 75.38 88 ASP A C 1
ATOM 695 O 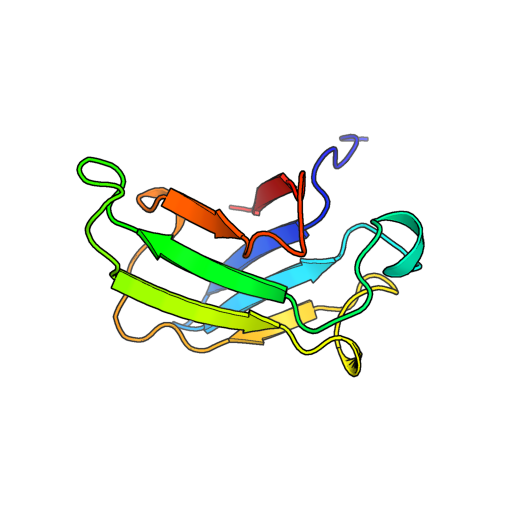O . ASP A 1 88 ? 7.963 6.019 1.853 1.00 75.38 88 ASP A O 1
ATOM 699 N N . LEU A 1 89 ? 7.175 3.976 2.335 1.00 86.56 89 LEU A N 1
ATOM 700 C CA . LEU A 1 89 ? 6.134 4.030 1.305 1.00 86.56 89 LEU A CA 1
ATOM 701 C C . LEU A 1 89 ? 5.005 4.975 1.716 1.00 86.56 89 LEU A C 1
ATOM 703 O O . LEU A 1 89 ? 4.446 4.872 2.811 1.00 86.56 89 LEU A O 1
ATOM 707 N N . THR A 1 90 ? 4.647 5.861 0.800 1.00 88.94 90 THR A N 1
ATOM 708 C CA . THR A 1 90 ? 3.608 6.872 0.977 1.00 88.94 90 THR A CA 1
ATOM 709 C C . THR A 1 90 ? 2.354 6.524 0.180 1.00 88.94 90 THR A C 1
ATOM 711 O O . THR A 1 90 ? 2.412 6.005 -0.937 1.00 88.94 90 THR A O 1
ATOM 714 N N . PHE A 1 91 ? 1.197 6.808 0.774 1.00 89.00 91 PHE A N 1
ATOM 715 C CA . PHE A 1 91 ? -0.113 6.514 0.202 1.00 89.00 91 PHE A CA 1
ATOM 716 C C . PHE A 1 91 ? -0.947 7.787 0.205 1.00 89.00 91 PHE A C 1
ATOM 718 O O . PHE A 1 91 ? -1.032 8.456 1.234 1.00 89.00 91 PHE A O 1
ATOM 725 N N . ASP A 1 92 ? -1.569 8.089 -0.929 1.00 90.19 92 ASP A N 1
ATOM 726 C CA . ASP A 1 92 ? -2.546 9.168 -1.054 1.00 90.19 92 ASP A CA 1
ATOM 727 C C . ASP A 1 92 ? -3.871 8.623 -1.585 1.00 90.19 92 ASP A C 1
ATOM 729 O O . ASP A 1 92 ? -3.894 7.638 -2.329 1.00 90.19 92 ASP A O 1
ATOM 733 N N . TYR A 1 93 ? -4.977 9.244 -1.191 1.00 86.56 93 TYR A N 1
ATOM 734 C CA . TYR A 1 93 ? -6.316 8.801 -1.561 1.00 86.56 93 TYR A CA 1
ATOM 735 C C . TYR A 1 93 ? -6.853 9.662 -2.700 1.00 86.56 93 TYR A C 1
ATOM 737 O O . TYR A 1 93 ? -6.925 10.881 -2.584 1.00 86.56 93 TYR A O 1
ATOM 745 N N . ALA A 1 94 ? -7.252 9.021 -3.797 1.00 82.12 94 ALA A N 1
ATOM 746 C CA . ALA A 1 94 ? -8.039 9.684 -4.830 1.00 82.12 94 ALA A CA 1
ATOM 747 C C . ALA A 1 94 ? -9.530 9.522 -4.504 1.00 82.12 94 ALA A C 1
ATOM 749 O O . ALA A 1 94 ? -9.980 8.391 -4.293 1.00 82.12 94 ALA A O 1
ATOM 750 N N . GLU A 1 95 ? -10.251 10.649 -4.451 1.00 60.62 95 GLU A N 1
ATOM 751 C CA . GLU A 1 95 ? -11.721 10.702 -4.350 1.00 60.62 95 GLU A CA 1
ATOM 752 C C . GLU A 1 95 ? -12.419 10.030 -5.543 1.00 60.62 95 GLU A C 1
ATOM 754 O O . GLU A 1 95 ? -11.911 10.138 -6.688 1.00 60.62 95 GLU A O 1
#

pLDDT: mean 85.74, std 10.52, range [41.97, 95.19]

Foldseek 3Di:
DDPPPAQWEWEDDPQKIKTWGPAAAVVVQPNPFWKWKFWAQPVDRVHTQDIDTHGNVQYHRRGMDIDHDPRDPDSVRTDIDTPPSRPDHGYDYDD